Protein AF-A0A356CIB9-F1 (afdb_monomer_lite)

Sequence (176 aa):
MAHNLNRTWGLAYAMQTIDGDPYSEEDWRRRARYELLAEIIQGKGSSECAVGVGTTDEECHFEQFLPLCDVGESRGWITATSMVRDGLKRGLELQQTLGQNPFRLGFVGSTDTHNSNSGDTEEYDYRGVVGLRESPAVVRMDPETRPRWPMYLTPGGLTGVWVDENTSDALFNSLQ

Foldseek 3Di:
DAEPLLQPLLQQQDCAHPVRHGDDPVNLVVLLVPVAAYAQKEQLWGQAAADPAVDPDPCNPGLHQADDDDPPDRHRHDHCRRHLPSLVVVQVVCCVVVVGRSSNYFYFKWHCAPPPPTPPQDQVPDQFRDCVQRPDVCSCVPPVRHDCVRVSTHSMDGGDFDFPDPDPVRRVVSRD

Radius of gyration: 18.12 Å; chains: 1; bounding box: 44×38×54 Å

Structure (mmCIF, N/CA/C/O backbone):
data_AF-A0A356CIB9-F1
#
_entry.id   AF-A0A356CIB9-F1
#
loop_
_atom_site.group_PDB
_atom_site.id
_atom_site.type_symbol
_atom_site.label_atom_id
_atom_site.label_alt_id
_atom_site.label_comp_id
_atom_site.label_asym_id
_atom_site.label_entity_id
_atom_site.label_seq_id
_atom_site.pdbx_PDB_ins_code
_atom_site.Cartn_x
_atom_site.Cartn_y
_atom_site.Cartn_z
_atom_site.occupancy
_atom_site.B_iso_or_equiv
_atom_site.auth_seq_id
_atom_site.auth_comp_id
_atom_site.auth_asym_id
_atom_site.auth_atom_id
_atom_site.pdbx_PDB_model_num
ATOM 1 N N . MET A 1 1 ? -9.722 4.135 0.803 1.00 67.56 1 MET A N 1
ATOM 2 C CA . MET A 1 1 ? -8.656 3.121 0.909 1.00 67.56 1 MET A CA 1
ATOM 3 C C . MET A 1 1 ? -7.327 3.830 0.776 1.00 67.56 1 MET A C 1
ATOM 5 O O . MET A 1 1 ? -7.179 4.617 -0.154 1.00 67.56 1 MET A O 1
ATOM 9 N N . ALA A 1 2 ? -6.411 3.601 1.714 1.00 83.56 2 ALA A N 1
ATOM 10 C CA . ALA A 1 2 ? -5.049 4.104 1.594 1.00 83.56 2 ALA A CA 1
ATOM 11 C C . ALA A 1 2 ? -4.289 3.232 0.589 1.00 83.56 2 ALA A C 1
ATOM 13 O O . ALA A 1 2 ? -4.365 2.006 0.655 1.00 83.56 2 ALA A O 1
ATOM 14 N N . HIS A 1 3 ? -3.583 3.870 -0.334 1.00 88.44 3 HIS A N 1
ATOM 15 C CA . HIS A 1 3 ? -2.813 3.203 -1.374 1.00 88.44 3 HIS A CA 1
ATOM 16 C C . HIS A 1 3 ? -1.430 3.845 -1.483 1.00 88.44 3 HIS A C 1
ATOM 18 O O . HIS A 1 3 ? -1.247 4.983 -1.040 1.00 88.44 3 HIS A O 1
ATOM 24 N N . ASN A 1 4 ? -0.455 3.126 -2.046 1.00 90.12 4 ASN A N 1
ATOM 25 C CA . ASN A 1 4 ? 0.936 3.587 -2.158 1.00 90.12 4 ASN A CA 1
ATOM 26 C C . ASN A 1 4 ? 1.572 4.004 -0.822 1.00 90.12 4 ASN A C 1
ATOM 28 O O . ASN A 1 4 ? 2.285 5.010 -0.763 1.00 90.12 4 ASN A O 1
ATOM 32 N N . LEU A 1 5 ? 1.309 3.265 0.261 1.00 91.81 5 LEU A N 1
ATOM 33 C CA . LEU A 1 5 ? 1.783 3.623 1.604 1.00 91.81 5 LEU A CA 1
ATOM 34 C C . LEU A 1 5 ? 3.319 3.682 1.652 1.00 91.81 5 LEU A C 1
ATOM 36 O O . LEU A 1 5 ? 3.889 4.645 2.178 1.00 91.81 5 LEU A O 1
ATOM 40 N N . ASN A 1 6 ? 3.970 2.750 0.947 1.00 90.75 6 ASN A N 1
ATOM 41 C CA . ASN A 1 6 ? 5.411 2.717 0.690 1.00 90.75 6 ASN A CA 1
ATOM 42 C C . ASN A 1 6 ? 5.977 3.968 -0.013 1.00 90.75 6 ASN A C 1
ATOM 44 O O . ASN A 1 6 ? 7.193 4.135 -0.063 1.00 90.75 6 ASN A O 1
ATOM 48 N N . ARG A 1 7 ? 5.135 4.864 -0.546 1.00 89.50 7 ARG A N 1
ATOM 49 C CA . ARG A 1 7 ? 5.533 6.120 -1.212 1.00 89.50 7 ARG A CA 1
ATOM 50 C C . ARG A 1 7 ? 5.056 7.376 -0.487 1.00 89.50 7 ARG A C 1
ATOM 52 O O . ARG A 1 7 ? 5.184 8.474 -1.026 1.00 89.50 7 ARG A O 1
ATOM 59 N N . THR A 1 8 ? 4.531 7.234 0.728 1.00 87.75 8 THR A N 1
ATOM 60 C CA . THR A 1 8 ? 4.027 8.367 1.523 1.00 87.75 8 THR A CA 1
ATOM 61 C C . THR A 1 8 ? 5.093 9.070 2.352 1.00 87.75 8 THR A C 1
ATOM 63 O O . THR A 1 8 ? 4.777 10.074 2.983 1.00 87.75 8 THR A O 1
ATOM 66 N N . TRP A 1 9 ? 6.332 8.567 2.381 1.00 88.12 9 TRP A N 1
ATOM 67 C CA . TRP A 1 9 ? 7.424 9.151 3.177 1.00 88.12 9 TRP A CA 1
ATOM 68 C C . TRP A 1 9 ? 7.117 9.192 4.674 1.00 88.12 9 TRP A C 1
ATOM 70 O O . TRP A 1 9 ? 7.460 10.134 5.388 1.00 88.12 9 TRP A O 1
ATOM 80 N N . GLY A 1 10 ? 6.400 8.172 5.138 1.00 88.94 10 GLY A N 1
ATOM 81 C CA . GLY A 1 10 ? 5.988 8.055 6.522 1.00 88.94 10 GLY A CA 1
ATOM 82 C C . GLY A 1 10 ? 4.704 8.773 6.893 1.00 88.94 10 GLY A C 1
ATOM 83 O O . GLY A 1 10 ? 4.358 8.797 8.071 1.00 88.94 10 GLY A O 1
ATOM 84 N N . LEU A 1 11 ? 3.989 9.369 5.946 1.00 90.06 11 LEU A N 1
ATOM 85 C CA . LEU A 1 11 ? 2.754 10.076 6.274 1.00 90.06 11 LEU A CA 1
ATOM 86 C C . LEU A 1 11 ? 1.585 9.117 6.533 1.00 90.06 11 LEU A C 1
ATOM 88 O O . LEU A 1 11 ? 0.705 9.448 7.323 1.00 90.06 11 LEU A O 1
ATOM 92 N N . ALA A 1 12 ? 1.596 7.920 5.932 1.00 91.94 12 ALA A N 1
ATOM 93 C CA . ALA A 1 12 ? 0.509 6.946 6.046 1.00 91.94 12 ALA A CA 1
ATOM 94 C C . ALA A 1 12 ? 0.119 6.636 7.502 1.00 91.94 12 ALA A C 1
ATOM 96 O O . ALA A 1 12 ? -1.051 6.744 7.870 1.00 91.94 12 ALA A O 1
ATOM 97 N N . TYR A 1 13 ? 1.098 6.305 8.347 1.00 94.00 13 TYR A N 1
ATOM 98 C CA . TYR A 1 13 ? 0.880 5.934 9.750 1.00 94.00 13 TYR A CA 1
ATOM 99 C C . TYR A 1 13 ? 1.544 6.900 10.731 1.00 94.00 13 TYR A C 1
ATOM 101 O O . TYR A 1 13 ? 1.902 6.513 11.845 1.00 94.00 13 TYR A O 1
ATOM 109 N N . ALA A 1 14 ? 1.737 8.154 10.315 1.00 92.81 14 ALA A N 1
ATOM 110 C CA . ALA A 1 14 ? 2.209 9.208 11.200 1.00 92.81 14 ALA A CA 1
ATOM 111 C C . ALA A 1 14 ? 1.228 9.439 12.361 1.00 92.81 14 ALA A C 1
ATOM 113 O O . ALA A 1 14 ? 0.023 9.215 12.238 1.00 92.81 14 ALA A O 1
ATOM 114 N N . MET A 1 15 ? 1.758 9.945 13.477 1.00 92.50 15 MET A N 1
ATOM 115 C CA . MET A 1 15 ? 0.985 10.351 14.661 1.00 92.50 15 MET A CA 1
ATOM 116 C C . MET A 1 15 ? 0.501 11.808 14.596 1.00 92.50 15 MET A C 1
ATOM 118 O O . MET A 1 15 ? -0.042 12.333 15.566 1.00 92.50 15 MET A O 1
ATOM 122 N N . GLN A 1 16 ? 0.694 12.445 13.446 1.00 93.69 16 GLN A N 1
ATOM 123 C CA . GLN A 1 16 ? 0.367 13.836 13.167 1.00 93.69 16 GLN A CA 1
ATOM 124 C C . GLN A 1 16 ? -0.160 13.977 11.735 1.00 93.69 16 GLN A C 1
ATOM 126 O O . GLN A 1 16 ? 0.055 13.091 10.897 1.00 93.69 16 GLN A O 1
ATOM 131 N N . THR A 1 17 ? -0.847 15.082 11.463 1.00 91.69 17 THR A N 1
ATOM 132 C CA . THR A 1 17 ? -1.298 15.462 10.123 1.00 91.69 17 THR A CA 1
ATOM 133 C C . THR A 1 17 ? -0.104 15.798 9.224 1.00 91.69 17 THR A C 1
ATOM 135 O O . THR A 1 17 ? 1.039 15.912 9.677 1.00 91.69 17 THR A O 1
ATOM 138 N N . ILE A 1 18 ? -0.362 15.993 7.928 1.00 88.31 18 ILE A N 1
ATOM 139 C CA . ILE A 1 18 ? 0.671 16.422 6.974 1.00 88.31 18 ILE A CA 1
ATOM 140 C C . ILE A 1 18 ? 1.270 17.796 7.320 1.00 88.31 18 ILE A C 1
ATOM 142 O O . ILE A 1 18 ? 2.434 18.044 7.017 1.00 88.31 18 ILE A O 1
ATOM 146 N N . ASP A 1 19 ? 0.499 18.645 8.002 1.00 91.25 19 ASP A N 1
ATOM 147 C CA . ASP A 1 19 ? 0.923 19.968 8.467 1.00 91.25 19 ASP A CA 1
ATOM 148 C C . ASP A 1 19 ? 1.703 19.903 9.795 1.00 91.25 19 ASP A C 1
ATOM 150 O O . ASP A 1 19 ? 2.270 20.899 10.238 1.00 91.25 19 ASP A O 1
ATOM 154 N N . GLY A 1 20 ? 1.792 18.715 10.407 1.00 91.75 20 GLY A N 1
ATOM 155 C CA . GLY A 1 20 ? 2.516 18.472 11.654 1.00 91.75 20 GLY A CA 1
ATOM 156 C C . GLY A 1 20 ? 1.671 18.601 12.921 1.00 91.75 20 GLY A C 1
ATOM 157 O O . GLY A 1 20 ? 2.218 18.477 14.017 1.00 91.75 20 GLY A O 1
ATOM 158 N N . ASP A 1 21 ? 0.359 18.797 12.795 1.00 95.50 21 ASP A N 1
ATOM 159 C CA . ASP A 1 21 ? -0.532 18.916 13.947 1.00 95.50 21 ASP A CA 1
ATOM 160 C C . ASP A 1 21 ? -0.831 17.544 14.565 1.00 95.50 21 ASP A C 1
ATOM 162 O O . ASP A 1 21 ? -1.031 16.565 13.837 1.00 95.50 21 ASP A O 1
ATOM 166 N N . PRO A 1 22 ? -0.907 17.431 15.902 1.00 95.69 22 PRO A N 1
ATOM 167 C CA . PRO A 1 22 ? -1.335 16.193 16.537 1.00 95.69 22 PRO A CA 1
ATOM 168 C C . PRO A 1 22 ? -2.791 15.886 16.172 1.00 95.69 22 PRO A C 1
ATOM 170 O O . PRO A 1 22 ? -3.648 16.770 16.170 1.00 95.69 22 PRO A O 1
ATOM 173 N N . TYR A 1 23 ? -3.090 14.614 15.917 1.00 95.69 23 TYR A N 1
ATOM 174 C CA . TYR A 1 23 ? -4.463 14.189 15.653 1.00 95.69 23 TYR A CA 1
ATOM 175 C C . TYR A 1 23 ? -5.357 14.359 16.884 1.00 95.69 23 TYR A C 1
ATOM 177 O O . TYR A 1 23 ? -5.015 13.922 17.989 1.00 95.69 23 TYR A O 1
ATOM 185 N N . SER A 1 24 ? -6.541 14.933 16.673 1.00 95.19 24 SER A N 1
ATOM 186 C CA . SER A 1 24 ? -7.596 14.969 17.681 1.00 95.19 24 SER A CA 1
ATOM 187 C C . SER A 1 24 ? -8.296 13.610 17.812 1.00 95.19 24 SER A C 1
ATOM 189 O O . SER A 1 24 ? -8.185 12.731 16.955 1.00 95.19 24 SER A O 1
ATOM 191 N N . GLU A 1 25 ? -9.082 13.434 18.875 1.00 93.94 25 GLU A N 1
ATOM 192 C CA . GLU A 1 25 ? -9.926 12.244 19.032 1.00 93.94 25 GLU A CA 1
ATOM 193 C C . GLU A 1 25 ? -10.939 12.101 17.877 1.00 93.94 25 GLU A C 1
ATOM 195 O O . GLU A 1 25 ? -11.236 10.990 17.435 1.00 93.94 25 GLU A O 1
ATOM 200 N N . GLU A 1 26 ? -11.446 13.221 17.349 1.00 95.56 26 GLU A N 1
ATOM 201 C CA . GLU A 1 26 ? -12.331 13.215 16.182 1.00 95.56 26 GLU A CA 1
ATOM 202 C C . GLU A 1 26 ? -11.598 12.733 14.926 1.00 95.56 26 GLU A C 1
ATOM 204 O O . GLU A 1 26 ? -12.150 11.933 14.169 1.00 95.56 26 GLU A O 1
ATOM 209 N N . ASP A 1 27 ? -10.345 13.149 14.726 1.00 95.94 27 ASP A N 1
ATOM 210 C CA . ASP A 1 27 ? -9.552 12.688 13.587 1.00 95.94 27 ASP A CA 1
ATOM 211 C C . ASP A 1 27 ? -9.302 11.185 13.670 1.00 95.94 27 ASP A C 1
ATOM 213 O O . ASP A 1 27 ? -9.528 10.471 12.693 1.00 95.94 27 ASP A O 1
ATOM 217 N N . TRP A 1 28 ? -8.939 10.671 14.848 1.00 95.69 28 TRP A N 1
ATOM 218 C CA . TRP A 1 28 ? -8.773 9.232 15.040 1.00 95.69 28 TRP A CA 1
ATOM 219 C C . TRP A 1 28 ? -10.064 8.456 14.787 1.00 95.69 28 TRP A C 1
ATOM 221 O O . TRP A 1 28 ? -10.029 7.412 14.136 1.00 95.69 28 TRP A O 1
ATOM 231 N N . ARG A 1 29 ? -11.217 8.962 15.244 1.00 94.62 29 ARG A N 1
ATOM 232 C CA . ARG A 1 29 ? -12.533 8.379 14.924 1.00 94.62 29 ARG A CA 1
ATOM 233 C C . ARG A 1 29 ? -12.835 8.420 13.427 1.00 94.62 29 ARG A C 1
ATOM 235 O O . ARG A 1 29 ? -13.392 7.461 12.896 1.00 94.62 29 ARG A O 1
ATOM 242 N N . ARG A 1 30 ? -12.469 9.503 12.738 1.00 95.44 30 ARG A N 1
ATOM 243 C CA . ARG A 1 30 ? -12.661 9.650 11.289 1.00 95.44 30 ARG A CA 1
ATOM 244 C C . ARG A 1 30 ? -11.821 8.629 10.528 1.00 95.44 30 ARG A C 1
ATOM 246 O O . ARG A 1 30 ? -12.364 7.926 9.678 1.00 95.44 30 ARG A O 1
ATOM 253 N N . ARG A 1 31 ? -10.540 8.489 10.879 1.00 94.19 31 ARG A N 1
ATOM 254 C CA . ARG A 1 31 ? -9.648 7.476 10.295 1.00 94.19 31 ARG A CA 1
ATOM 255 C C . ARG A 1 31 ? -10.183 6.067 10.545 1.00 94.19 31 ARG A C 1
ATOM 257 O O . ARG A 1 31 ? -10.415 5.346 9.584 1.00 94.19 31 ARG A O 1
ATOM 264 N N . ALA A 1 32 ? -10.543 5.743 11.789 1.00 93.94 32 ALA A N 1
ATOM 265 C CA . ALA A 1 32 ? -11.128 4.448 12.153 1.00 93.94 32 ALA A CA 1
ATOM 266 C C . ALA A 1 32 ? -12.423 4.105 11.395 1.00 93.94 32 ALA A C 1
ATOM 268 O O . ALA A 1 32 ? -12.778 2.938 11.293 1.00 93.94 32 ALA A O 1
ATOM 269 N N . ARG A 1 33 ? -13.161 5.108 10.902 1.00 93.38 33 ARG A N 1
ATOM 270 C CA . ARG A 1 33 ? -14.415 4.919 10.160 1.00 93.38 33 ARG A CA 1
ATOM 271 C C . ARG A 1 33 ? -14.215 4.799 8.648 1.00 93.38 33 ARG A C 1
ATOM 273 O O . ARG A 1 33 ? -15.025 4.143 8.001 1.00 93.38 33 ARG A O 1
ATOM 280 N N . TYR A 1 34 ? -13.217 5.472 8.075 1.00 93.12 34 TYR A N 1
ATOM 281 C CA . TYR A 1 34 ? -13.096 5.627 6.617 1.00 93.12 34 TYR A CA 1
ATOM 282 C C . TYR A 1 34 ? -11.803 5.044 6.026 1.00 93.12 34 TYR A C 1
ATOM 284 O O . TYR A 1 34 ? -11.775 4.672 4.850 1.00 93.12 34 TYR A O 1
ATOM 292 N N . GLU A 1 35 ? -10.738 4.923 6.816 1.00 93.62 35 GLU A N 1
ATOM 293 C CA . GLU A 1 35 ? -9.449 4.340 6.413 1.00 93.62 35 GLU A CA 1
ATOM 294 C C . GLU A 1 35 ? -9.388 2.869 6.802 1.00 93.62 35 GLU A C 1
ATOM 296 O O . GLU A 1 35 ? -8.569 2.417 7.587 1.00 93.62 35 GLU A O 1
ATOM 301 N N . LEU A 1 36 ? -10.328 2.138 6.236 1.00 92.75 36 LEU A N 1
ATOM 302 C CA . LEU A 1 36 ? -10.665 0.785 6.630 1.00 92.75 36 LEU A CA 1
ATOM 303 C C . LEU A 1 36 ? -9.820 -0.295 5.926 1.00 92.75 36 LEU A C 1
ATOM 305 O O . LEU A 1 36 ? -9.624 -1.395 6.435 1.00 92.75 36 LEU A O 1
ATOM 309 N N . LEU A 1 37 ? -9.304 0.034 4.741 1.00 95.38 37 LEU A N 1
ATOM 310 C CA . LEU A 1 37 ? -8.526 -0.865 3.896 1.00 95.38 37 LEU A CA 1
ATOM 311 C C . LEU A 1 37 ? -7.199 -0.224 3.511 1.00 95.38 37 LEU A C 1
ATOM 313 O O . LEU A 1 37 ? -7.163 0.966 3.158 1.00 95.38 37 LEU A O 1
ATOM 317 N N . ALA A 1 38 ? -6.151 -1.043 3.509 1.00 95.88 38 ALA A N 1
ATOM 318 C CA . ALA A 1 38 ? -4.846 -0.712 2.966 1.00 95.88 38 ALA A CA 1
ATOM 319 C C . ALA A 1 38 ? -4.532 -1.602 1.764 1.00 95.88 38 ALA A C 1
ATOM 321 O O . ALA A 1 38 ? -4.619 -2.831 1.828 1.00 95.88 38 ALA A O 1
ATOM 322 N N . GLU A 1 39 ? -4.146 -0.963 0.668 1.00 95.12 39 GLU A N 1
ATOM 323 C CA . GLU A 1 39 ? -3.554 -1.651 -0.468 1.00 95.12 39 GLU A CA 1
ATOM 324 C C . GLU A 1 39 ? -2.130 -2.070 -0.101 1.00 95.12 39 GLU A C 1
ATOM 326 O O . GLU A 1 39 ? -1.201 -1.262 -0.100 1.00 95.12 39 GLU A O 1
ATOM 331 N N . ILE A 1 40 ? -1.986 -3.334 0.298 1.00 95.50 40 ILE A N 1
ATOM 332 C CA . ILE A 1 40 ? -0.721 -3.878 0.795 1.00 95.50 40 ILE A CA 1
ATOM 333 C C . ILE A 1 40 ? 0.250 -4.166 -0.350 1.00 95.50 40 ILE A C 1
ATOM 335 O O . ILE A 1 40 ? 1.461 -4.133 -0.148 1.00 95.50 40 ILE A O 1
ATOM 339 N N . ILE A 1 41 ? -0.280 -4.396 -1.553 1.00 94.44 41 ILE A N 1
ATOM 340 C CA . ILE A 1 41 ? 0.485 -4.572 -2.781 1.00 94.44 41 ILE A CA 1
ATOM 341 C C . ILE A 1 41 ? -0.233 -3.919 -3.960 1.00 94.44 41 ILE A C 1
ATOM 343 O O . ILE A 1 41 ? -1.442 -4.066 -4.148 1.00 94.44 41 ILE A O 1
ATOM 347 N N . GLN A 1 42 ? 0.542 -3.218 -4.773 1.00 93.56 42 GLN A N 1
ATOM 348 C CA . GLN A 1 42 ? 0.118 -2.701 -6.064 1.00 93.56 42 GLN A CA 1
ATOM 349 C C . GLN A 1 42 ? 1.294 -2.793 -7.024 1.00 93.56 42 GLN A C 1
ATOM 351 O O . GLN A 1 42 ? 2.419 -3.018 -6.602 1.00 93.56 42 GLN A O 1
ATOM 356 N N . GLY A 1 43 ? 1.086 -2.547 -8.310 1.00 92.06 43 GLY A N 1
ATOM 357 C CA . GLY A 1 43 ? 2.185 -2.391 -9.262 1.00 92.06 43 GLY A CA 1
ATOM 358 C C . GLY A 1 43 ? 3.265 -1.361 -8.884 1.00 92.06 43 GLY A C 1
ATOM 359 O O . GLY A 1 43 ? 4.301 -1.346 -9.523 1.00 92.06 43 GLY A O 1
ATOM 360 N N . LYS A 1 44 ? 3.092 -0.501 -7.865 1.00 90.75 44 LYS A N 1
ATOM 361 C CA . LYS A 1 44 ? 4.147 0.364 -7.282 1.00 90.75 44 LYS A CA 1
ATOM 362 C C . LYS A 1 44 ? 4.890 -0.318 -6.121 1.00 90.75 44 LYS A C 1
ATOM 364 O O . LYS A 1 44 ? 5.586 0.355 -5.354 1.00 90.75 44 LYS A O 1
ATOM 369 N N . GLY A 1 45 ? 4.750 -1.634 -6.020 1.00 92.25 45 GLY A N 1
ATOM 370 C CA . GLY A 1 45 ? 5.451 -2.507 -5.101 1.00 92.25 45 GLY A CA 1
ATOM 371 C C . GLY A 1 45 ? 4.678 -2.845 -3.829 1.00 92.25 45 GLY A C 1
ATOM 372 O O . GLY A 1 45 ? 3.506 -2.493 -3.646 1.00 92.25 45 GLY A O 1
ATOM 373 N N . SER A 1 46 ? 5.380 -3.519 -2.924 1.00 94.19 46 SER A N 1
ATOM 374 C CA . SER A 1 46 ? 4.855 -3.922 -1.624 1.00 94.19 46 SER A CA 1
ATOM 375 C C . SER A 1 46 ? 4.888 -2.767 -0.620 1.00 94.19 46 SER A C 1
ATOM 377 O O . SER A 1 46 ? 5.854 -2.005 -0.529 1.00 94.19 46 SER A O 1
ATOM 379 N N . SER A 1 47 ? 3.809 -2.653 0.153 1.00 95.06 47 SER A N 1
ATOM 380 C CA . SER A 1 47 ? 3.658 -1.756 1.304 1.00 95.06 47 SER A CA 1
ATOM 381 C C . SER A 1 47 ? 3.591 -2.512 2.636 1.00 95.06 47 SER A C 1
ATOM 383 O O . SER A 1 47 ? 3.283 -1.914 3.668 1.00 95.06 47 SER A O 1
ATOM 385 N N . GLU A 1 48 ? 3.852 -3.821 2.640 1.00 95.00 48 GLU A N 1
ATOM 386 C CA . GLU A 1 48 ? 3.742 -4.654 3.840 1.00 95.00 48 GLU A CA 1
ATOM 387 C C . GLU A 1 48 ? 4.805 -4.289 4.887 1.00 95.00 48 GLU A C 1
ATOM 389 O O . GLU A 1 48 ? 4.471 -3.929 6.019 1.00 95.00 48 GLU A O 1
ATOM 394 N N . CYS A 1 49 ? 6.076 -4.316 4.484 1.00 94.31 49 CYS A N 1
ATOM 395 C CA . CYS A 1 49 ? 7.243 -3.986 5.297 1.00 94.31 49 CYS A CA 1
ATOM 396 C C . CYS A 1 49 ? 8.452 -3.641 4.411 1.00 94.31 49 CYS A C 1
ATOM 398 O O . CYS A 1 49 ? 8.405 -3.819 3.198 1.00 94.31 49 CYS A O 1
ATOM 400 N N . ALA A 1 50 ? 9.538 -3.163 5.028 1.00 92.12 50 ALA A N 1
ATOM 401 C CA . ALA A 1 50 ? 10.839 -2.984 4.383 1.00 92.12 50 ALA A CA 1
ATOM 402 C C . ALA A 1 50 ? 11.976 -3.405 5.319 1.00 92.12 50 ALA A C 1
ATOM 404 O O . ALA A 1 50 ? 11.977 -3.049 6.501 1.00 92.12 50 ALA A O 1
ATOM 405 N N . VAL A 1 51 ? 12.967 -4.126 4.783 1.00 90.38 51 VAL A N 1
ATOM 406 C CA . VAL A 1 51 ? 14.198 -4.486 5.511 1.00 90.38 51 VAL A CA 1
ATOM 407 C C . VAL A 1 51 ? 14.845 -3.226 6.075 1.00 90.38 51 VAL A C 1
ATOM 409 O O . VAL A 1 51 ? 15.010 -2.254 5.355 1.00 90.38 51 VAL A O 1
ATOM 412 N N . GLY A 1 52 ? 15.237 -3.228 7.348 1.00 85.81 52 GLY A N 1
ATOM 413 C CA . GLY A 1 52 ? 15.880 -2.078 7.990 1.00 85.81 52 GLY A CA 1
ATOM 414 C C . GLY A 1 52 ? 14.903 -1.048 8.566 1.00 85.81 52 GLY A C 1
ATOM 415 O O . GLY A 1 52 ? 15.326 -0.184 9.333 1.00 85.81 52 GLY A O 1
ATOM 416 N N . VAL A 1 53 ? 13.597 -1.179 8.304 1.00 86.00 53 VAL A N 1
ATOM 417 C CA . VAL A 1 53 ? 12.543 -0.385 8.952 1.00 86.00 53 VAL A CA 1
ATOM 418 C C . VAL A 1 53 ? 11.773 -1.257 9.934 1.00 86.00 53 VAL A C 1
ATOM 420 O O . VAL A 1 53 ? 10.802 -1.924 9.594 1.00 86.00 53 VAL A O 1
ATOM 423 N N . GLY A 1 54 ? 12.243 -1.292 11.183 1.00 82.88 54 GLY A N 1
ATOM 424 C CA . GLY A 1 54 ? 11.558 -2.017 12.261 1.00 82.88 54 GLY A CA 1
ATOM 425 C C . GLY A 1 54 ? 11.498 -3.542 12.078 1.00 82.88 54 GLY A C 1
ATOM 426 O O . GLY A 1 54 ? 10.736 -4.204 12.791 1.00 82.88 54 GLY A O 1
ATOM 427 N N . THR A 1 55 ? 12.267 -4.088 11.129 1.00 87.44 55 THR A N 1
ATOM 428 C CA . THR A 1 55 ? 12.407 -5.518 10.838 1.00 87.4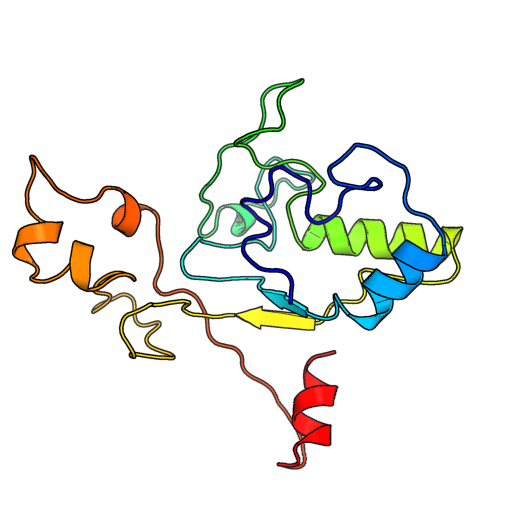4 55 THR A CA 1
ATOM 429 C C . THR A 1 55 ? 13.740 -5.808 10.135 1.00 87.44 55 THR A C 1
ATOM 431 O O . THR A 1 55 ? 14.275 -4.958 9.423 1.00 87.44 55 THR A O 1
ATOM 434 N N . THR A 1 56 ? 14.272 -7.013 10.331 1.00 90.25 56 THR A N 1
ATOM 435 C CA . THR A 1 56 ? 15.445 -7.563 9.619 1.00 90.25 56 THR A CA 1
ATOM 436 C C . THR A 1 56 ? 15.079 -8.780 8.762 1.00 90.25 56 THR A C 1
ATOM 438 O O . THR A 1 56 ? 15.958 -9.511 8.325 1.00 90.25 56 THR A O 1
ATOM 441 N N . ASP A 1 57 ? 13.781 -9.026 8.596 1.00 93.19 57 ASP A N 1
ATOM 442 C CA . ASP A 1 57 ? 13.196 -10.101 7.796 1.00 93.19 57 ASP A CA 1
ATOM 443 C C . ASP A 1 57 ? 13.486 -9.883 6.307 1.00 93.19 57 ASP A C 1
ATOM 445 O O . ASP A 1 57 ? 13.105 -8.849 5.763 1.00 93.19 57 ASP A O 1
ATOM 449 N N . GLU A 1 58 ? 14.173 -10.825 5.662 1.00 91.81 58 GLU A N 1
ATOM 450 C CA . GLU A 1 58 ? 14.611 -10.696 4.267 1.00 91.81 58 GLU A CA 1
ATOM 451 C C . GLU A 1 58 ? 13.452 -10.696 3.263 1.00 91.81 58 GLU A C 1
ATOM 453 O O . GLU A 1 58 ? 13.560 -10.063 2.212 1.00 91.81 58 GLU A O 1
ATOM 458 N N . GLU A 1 59 ? 12.309 -11.289 3.618 1.00 93.38 59 GLU A N 1
ATOM 459 C CA . GLU A 1 59 ? 11.102 -11.287 2.781 1.00 93.38 59 GLU A CA 1
ATOM 460 C C . GLU A 1 59 ? 10.524 -9.870 2.619 1.00 93.38 59 GLU A C 1
ATOM 462 O O . GLU A 1 59 ? 9.883 -9.546 1.619 1.00 93.38 59 GLU A O 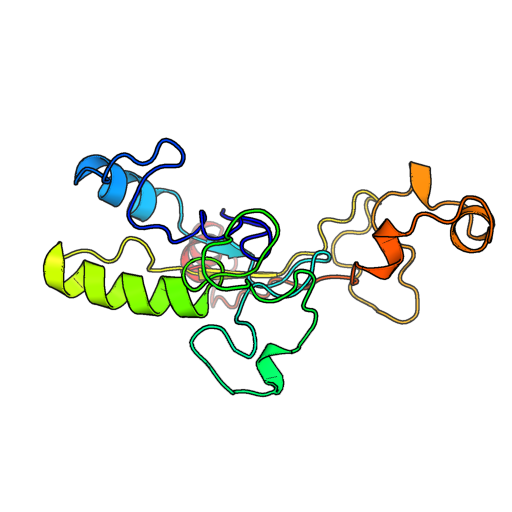1
ATOM 467 N N . CYS A 1 60 ? 10.853 -8.953 3.538 1.00 93.38 60 CYS A N 1
ATOM 468 C CA . CYS A 1 60 ? 10.529 -7.531 3.412 1.00 93.38 60 CYS A CA 1
ATOM 469 C C . CYS A 1 60 ? 11.310 -6.813 2.302 1.00 93.38 60 CYS A C 1
ATOM 471 O O . CYS A 1 60 ? 11.161 -5.603 2.128 1.00 93.38 60 CYS A O 1
ATOM 473 N N . HIS A 1 61 ? 12.182 -7.513 1.574 1.00 90.69 61 HIS A N 1
ATOM 474 C CA . HIS A 1 61 ? 12.848 -6.987 0.385 1.00 90.69 61 HIS A CA 1
ATOM 475 C C . HIS A 1 61 ? 12.014 -7.188 -0.894 1.00 90.69 61 HIS A C 1
ATOM 477 O O . HIS A 1 61 ? 12.408 -6.737 -1.972 1.00 90.69 61 HIS A O 1
ATOM 483 N N . PHE A 1 62 ? 10.856 -7.847 -0.787 1.00 92.31 62 PHE A N 1
ATOM 484 C CA . PHE A 1 62 ? 9.955 -8.089 -1.905 1.00 92.31 62 PHE A CA 1
ATOM 485 C C . PHE A 1 62 ? 9.381 -6.781 -2.470 1.00 92.31 62 PHE A C 1
ATOM 487 O O . PHE A 1 62 ? 8.808 -5.973 -1.736 1.00 92.31 62 PHE A O 1
ATOM 494 N N . GLU A 1 63 ? 9.550 -6.588 -3.782 1.00 90.44 63 GLU A N 1
ATOM 495 C CA . GLU A 1 63 ? 9.016 -5.472 -4.579 1.00 90.44 63 GLU A CA 1
ATOM 496 C C . GLU A 1 63 ? 9.105 -4.092 -3.904 1.00 90.44 63 GLU A C 1
ATOM 498 O O . GLU A 1 63 ? 8.146 -3.319 -3.883 1.00 90.44 63 GLU A O 1
ATOM 503 N N . GLN A 1 64 ? 10.261 -3.771 -3.323 1.00 87.44 64 GLN A N 1
ATOM 504 C CA . GLN A 1 64 ? 10.497 -2.469 -2.700 1.00 87.44 64 GLN A CA 1
ATOM 505 C C . GLN A 1 64 ? 10.941 -1.425 -3.731 1.00 87.44 64 GLN A C 1
ATOM 507 O O . GLN A 1 64 ? 11.792 -1.686 -4.580 1.00 87.44 64 GLN A O 1
ATOM 512 N N . PHE A 1 65 ? 10.375 -0.217 -3.637 1.00 76.69 65 PHE A N 1
ATOM 513 C CA . PHE A 1 65 ? 10.656 0.879 -4.574 1.00 76.69 65 PHE A CA 1
ATOM 514 C C . PHE A 1 65 ? 11.559 1.971 -3.991 1.00 76.69 65 PHE A C 1
ATOM 516 O O . PHE A 1 65 ? 12.481 2.439 -4.662 1.00 76.69 65 PHE A O 1
ATOM 523 N N . LEU A 1 66 ? 11.266 2.433 -2.770 1.00 80.19 66 LEU A N 1
ATOM 524 C CA . LEU A 1 66 ? 12.015 3.518 -2.140 1.00 80.19 66 LEU A CA 1
ATOM 525 C C . LEU A 1 66 ? 13.185 2.972 -1.309 1.00 80.19 66 LEU A C 1
ATOM 527 O O . LEU A 1 66 ? 13.059 1.919 -0.688 1.00 80.19 66 LEU A O 1
ATOM 531 N N . PRO A 1 67 ? 14.313 3.693 -1.260 1.00 78.38 67 PRO A N 1
ATOM 532 C CA . PRO A 1 67 ? 15.408 3.346 -0.369 1.00 78.38 67 PRO A CA 1
ATOM 533 C C . PRO A 1 67 ? 15.092 3.679 1.102 1.00 78.38 67 PRO A C 1
ATOM 535 O O . PRO A 1 67 ? 14.116 4.368 1.423 1.00 78.38 67 PRO A O 1
ATOM 538 N N . LEU A 1 68 ? 15.948 3.192 2.004 1.00 75.62 68 LEU A N 1
ATOM 539 C CA . LEU A 1 68 ? 15.899 3.489 3.439 1.00 75.62 68 LEU A CA 1
ATOM 540 C C . LEU A 1 68 ? 16.453 4.875 3.748 1.00 75.62 68 LEU A C 1
ATOM 542 O O . LEU A 1 68 ? 17.477 5.248 3.185 1.00 75.62 68 LEU A O 1
ATOM 546 N N . CYS A 1 69 ? 15.807 5.604 4.662 1.00 74.06 69 CYS A N 1
ATOM 547 C CA . CYS A 1 69 ? 16.268 6.924 5.088 1.00 74.06 69 CYS A CA 1
ATOM 548 C C . CYS A 1 69 ? 17.677 6.901 5.689 1.00 74.06 69 CYS A C 1
ATOM 550 O O . CYS A 1 69 ? 17.957 6.103 6.589 1.00 74.06 69 CYS A O 1
ATOM 552 N N . ASP A 1 70 ? 18.473 7.911 5.342 1.00 73.25 70 ASP A N 1
ATOM 553 C CA . ASP A 1 70 ? 19.538 8.391 6.217 1.00 73.25 70 ASP A CA 1
ATOM 554 C C . ASP A 1 70 ? 18.955 9.120 7.443 1.00 73.25 70 ASP A C 1
ATOM 556 O O . ASP A 1 70 ? 17.816 9.602 7.453 1.00 73.25 70 ASP A O 1
ATOM 560 N N . VAL A 1 71 ? 19.740 9.207 8.520 1.00 67.88 71 VAL A N 1
ATOM 561 C CA . VAL A 1 71 ? 19.297 9.819 9.782 1.00 67.88 71 VAL A CA 1
ATOM 562 C C . VAL A 1 71 ? 18.920 11.289 9.563 1.00 67.88 71 VAL A C 1
ATOM 564 O O . VAL A 1 71 ? 19.769 12.115 9.239 1.00 67.88 71 VAL A O 1
ATOM 567 N N . GLY A 1 72 ? 17.652 11.626 9.815 1.00 68.38 72 GLY A N 1
ATOM 568 C CA . GLY A 1 72 ? 17.128 12.995 9.718 1.00 68.38 72 GLY A CA 1
ATOM 569 C C . GLY A 1 72 ? 16.429 13.324 8.397 1.00 68.38 72 GLY A C 1
ATOM 570 O O . GLY A 1 72 ? 15.826 14.392 8.294 1.00 68.38 72 GLY A O 1
ATOM 571 N N . GLU A 1 73 ? 16.439 12.411 7.423 1.00 74.44 73 GLU A N 1
ATOM 572 C CA . GLU A 1 73 ? 15.656 12.538 6.195 1.00 74.44 73 GLU A CA 1
ATOM 573 C C . GLU A 1 73 ? 14.347 11.743 6.276 1.00 74.44 73 GLU A C 1
ATOM 575 O O . GLU A 1 73 ? 14.253 10.695 6.914 1.00 74.44 73 GLU A O 1
ATOM 580 N N . SER A 1 74 ? 13.302 12.244 5.621 1.00 72.81 74 SER A N 1
ATOM 581 C CA . SER A 1 74 ? 12.000 11.563 5.552 1.00 72.81 74 SER A CA 1
ATOM 582 C C . SER A 1 74 ? 11.418 11.595 4.148 1.00 72.81 74 SER A C 1
ATOM 584 O O . SER A 1 74 ? 10.929 10.587 3.648 1.00 72.81 74 SER A O 1
ATOM 586 N N . ARG A 1 75 ? 11.528 12.733 3.462 1.00 80.12 75 ARG A N 1
ATOM 587 C CA . ARG A 1 75 ? 10.996 12.917 2.113 1.00 80.12 75 ARG A CA 1
ATOM 588 C C . ARG A 1 75 ? 11.755 12.080 1.087 1.00 80.12 75 ARG A C 1
ATOM 590 O O . ARG A 1 75 ? 12.942 12.288 0.893 1.00 80.12 75 ARG A O 1
ATOM 597 N N . GLY A 1 76 ? 11.043 11.237 0.348 1.00 81.19 76 GLY A N 1
ATOM 598 C CA . GLY A 1 76 ? 11.638 10.388 -0.688 1.00 81.19 76 GLY A CA 1
ATOM 599 C C . GLY A 1 76 ? 12.020 8.988 -0.215 1.00 81.19 76 GLY A C 1
ATOM 600 O O . GLY A 1 76 ? 12.536 8.228 -1.026 1.00 81.19 76 GLY A O 1
ATOM 601 N N . TRP A 1 77 ? 11.740 8.628 1.038 1.00 87.00 77 TRP A N 1
ATOM 602 C CA . TRP A 1 77 ? 12.301 7.435 1.671 1.00 87.00 77 TRP A CA 1
ATOM 603 C C . TRP A 1 77 ? 11.257 6.624 2.447 1.00 87.00 77 TRP A C 1
ATOM 605 O O . TRP A 1 77 ? 10.177 7.129 2.766 1.00 87.00 77 TRP A O 1
ATOM 615 N N . ILE A 1 78 ? 11.585 5.372 2.771 1.00 88.94 78 ILE A N 1
ATOM 616 C CA . ILE A 1 78 ? 10.780 4.536 3.671 1.00 88.94 78 ILE A CA 1
ATOM 617 C C . ILE A 1 78 ? 11.190 4.813 5.119 1.00 88.94 78 ILE A C 1
ATOM 619 O O . ILE A 1 78 ? 12.351 4.662 5.494 1.00 88.94 78 ILE A O 1
ATOM 623 N N . THR A 1 79 ? 10.211 5.165 5.947 1.00 88.75 79 THR A N 1
ATOM 624 C CA . THR A 1 79 ? 10.359 5.396 7.392 1.00 88.75 79 THR A CA 1
ATOM 625 C C . THR A 1 79 ? 9.514 4.404 8.198 1.00 88.75 79 THR A C 1
ATOM 627 O O . THR A 1 79 ? 8.607 3.768 7.661 1.00 88.75 79 THR A O 1
ATOM 630 N N . ALA A 1 80 ? 9.701 4.380 9.523 1.00 88.00 80 ALA A N 1
ATOM 631 C CA . ALA A 1 80 ? 8.923 3.567 10.469 1.00 88.00 80 ALA A CA 1
ATOM 632 C C . ALA A 1 80 ? 7.416 3.890 10.542 1.00 88.00 80 ALA A C 1
ATOM 634 O O . ALA A 1 80 ? 6.716 3.375 11.409 1.00 88.00 80 ALA A O 1
ATOM 635 N N . THR A 1 81 ? 6.902 4.806 9.723 1.00 91.38 81 THR A N 1
ATOM 636 C CA . THR A 1 81 ? 5.474 5.147 9.582 1.00 91.38 81 THR A CA 1
ATOM 637 C C . THR A 1 81 ? 4.962 4.929 8.157 1.00 91.38 81 THR A C 1
ATOM 639 O O . THR A 1 81 ? 3.854 5.352 7.830 1.00 91.38 81 THR A O 1
ATOM 642 N N . SER A 1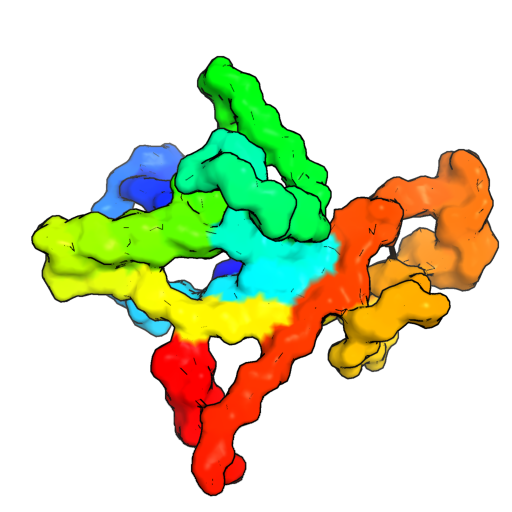 82 ? 5.761 4.301 7.293 1.00 91.44 82 SER A N 1
ATOM 643 C CA . SER A 1 82 ? 5.428 4.120 5.876 1.00 91.44 82 SER A CA 1
ATOM 644 C C . SER A 1 82 ? 4.694 2.812 5.601 1.00 91.44 82 SER A C 1
ATOM 646 O O . SER A 1 82 ? 3.850 2.774 4.711 1.00 91.44 82 SER A O 1
ATOM 648 N N . MET A 1 83 ? 5.003 1.752 6.353 1.00 94.00 83 MET A N 1
ATOM 649 C CA . MET A 1 83 ? 4.578 0.392 6.022 1.00 94.00 83 MET A CA 1
ATOM 650 C C . MET A 1 83 ? 3.409 -0.100 6.867 1.00 94.00 83 MET A C 1
ATOM 652 O O . MET A 1 83 ? 3.245 0.287 8.026 1.00 94.00 83 MET A O 1
ATOM 656 N N . VAL A 1 84 ? 2.600 -0.988 6.286 1.00 95.75 84 VAL A N 1
ATOM 657 C CA . VAL A 1 84 ? 1.395 -1.554 6.908 1.00 95.75 84 VAL A CA 1
ATOM 658 C C . VAL A 1 84 ? 1.734 -2.248 8.223 1.00 95.75 84 VAL A C 1
ATOM 660 O O . VAL A 1 84 ? 1.062 -2.001 9.225 1.00 95.75 84 VAL A O 1
ATOM 663 N N . ARG A 1 85 ? 2.816 -3.039 8.273 1.00 94.56 85 ARG A N 1
ATOM 664 C CA . ARG A 1 85 ? 3.267 -3.714 9.502 1.00 94.56 85 ARG A CA 1
ATOM 665 C C . ARG A 1 85 ? 3.538 -2.717 10.638 1.00 94.56 85 ARG A C 1
ATOM 667 O O . ARG A 1 85 ? 3.242 -3.017 11.794 1.00 94.56 85 ARG A O 1
ATOM 674 N N . ASP A 1 86 ? 4.039 -1.520 10.331 1.00 91.94 86 ASP A N 1
ATOM 675 C CA . ASP A 1 86 ? 4.238 -0.458 11.325 1.00 91.94 86 ASP A CA 1
ATOM 676 C C . ASP A 1 86 ? 2.922 0.203 11.746 1.00 91.94 86 ASP A C 1
ATOM 678 O O . ASP A 1 86 ? 2.720 0.495 12.928 1.00 91.94 86 ASP A O 1
ATOM 682 N N . GLY A 1 87 ? 2.004 0.401 10.797 1.00 93.94 87 GLY A N 1
ATOM 683 C CA . GLY A 1 87 ? 0.641 0.852 11.069 1.00 93.94 87 GLY A CA 1
ATOM 684 C C . GLY A 1 87 ? -0.098 -0.070 12.036 1.00 93.94 87 GLY A C 1
ATOM 685 O O . GLY A 1 87 ? -0.672 0.402 13.015 1.00 93.94 87 GLY A O 1
ATOM 686 N N . LEU A 1 88 ? -0.013 -1.388 11.832 1.00 95.12 88 LEU A N 1
ATOM 687 C CA . LEU A 1 88 ? -0.633 -2.383 12.713 1.00 95.12 88 LEU A CA 1
ATOM 688 C C . LEU A 1 88 ? -0.063 -2.326 14.136 1.00 95.12 88 LEU A C 1
ATOM 690 O O . LEU A 1 88 ? -0.833 -2.332 15.098 1.00 95.12 88 LEU A O 1
ATOM 694 N N . LYS A 1 89 ? 1.267 -2.212 14.283 1.00 94.69 89 LYS A N 1
ATOM 695 C CA . LYS A 1 89 ? 1.922 -2.048 15.596 1.00 94.69 89 LYS A CA 1
ATOM 696 C C . LYS A 1 89 ? 1.401 -0.801 16.318 1.00 94.69 89 LYS A C 1
ATOM 698 O O . LYS A 1 89 ? 0.944 -0.904 17.455 1.00 94.69 89 LYS A O 1
ATOM 703 N N . ARG A 1 90 ? 1.373 0.352 15.638 1.00 94.38 90 ARG A N 1
ATOM 704 C CA . ARG A 1 90 ? 0.810 1.595 16.200 1.00 94.38 90 ARG A CA 1
ATOM 705 C C . ARG A 1 90 ? -0.669 1.484 16.519 1.00 94.38 90 ARG A C 1
ATOM 707 O O . ARG A 1 90 ? -1.124 2.051 17.502 1.00 94.38 90 ARG A O 1
ATOM 714 N N . GLY A 1 91 ? -1.426 0.750 15.713 1.00 95.81 91 GLY A N 1
ATOM 715 C CA . GLY A 1 91 ? -2.834 0.488 15.971 1.00 95.81 91 GLY A CA 1
ATOM 716 C C . GLY A 1 91 ? -3.062 -0.174 17.330 1.00 95.81 91 GLY A C 1
ATOM 717 O O . GLY A 1 91 ? -3.970 0.214 18.066 1.00 95.81 91 GLY A O 1
ATOM 718 N N . LEU A 1 92 ? -2.194 -1.121 17.705 1.00 96.75 92 LEU A N 1
ATOM 719 C CA . LEU A 1 92 ? -2.225 -1.762 19.023 1.00 96.75 92 LEU A CA 1
ATOM 720 C C . LEU A 1 92 ? -1.861 -0.784 20.151 1.00 96.75 92 LEU A C 1
ATOM 722 O O . LEU A 1 92 ? -2.502 -0.805 21.201 1.00 96.75 92 LEU A O 1
ATOM 726 N N . GLU A 1 93 ? -0.880 0.095 19.941 1.00 96.00 93 GLU A N 1
ATOM 727 C CA . GLU A 1 93 ? -0.521 1.154 20.901 1.00 96.00 93 GLU A CA 1
ATOM 728 C C . GLU A 1 93 ? -1.668 2.167 21.085 1.00 96.00 93 GLU A C 1
ATOM 730 O O . GLU A 1 93 ? -2.018 2.549 22.207 1.00 96.00 93 GLU A O 1
ATOM 735 N N . LEU A 1 94 ? -2.315 2.562 19.987 1.00 95.75 94 LEU A N 1
ATOM 736 C CA . LEU A 1 94 ? -3.467 3.463 19.982 1.00 95.75 94 LEU A CA 1
ATOM 737 C C . LEU A 1 94 ? -4.683 2.835 20.664 1.00 95.75 94 LEU A C 1
ATOM 739 O O . LEU A 1 94 ? -5.377 3.510 21.418 1.00 95.75 94 LEU A O 1
ATOM 743 N N . GLN A 1 95 ? -4.897 1.530 20.499 1.00 96.62 95 GLN A N 1
ATOM 744 C CA . GLN A 1 95 ? -5.951 0.808 21.212 1.00 96.62 95 GLN A CA 1
ATOM 745 C C . GLN A 1 95 ? -5.772 0.874 22.733 1.00 96.62 95 GLN A C 1
ATOM 747 O O . GLN A 1 95 ? -6.760 1.001 23.456 1.00 96.62 95 GLN A O 1
ATOM 752 N N . GLN A 1 96 ? -4.533 0.794 23.222 1.00 96.81 96 GLN A N 1
ATOM 753 C CA . GLN A 1 96 ? -4.236 0.867 24.656 1.00 96.81 96 GLN A CA 1
ATOM 754 C C . GLN A 1 96 ? -4.394 2.285 25.217 1.00 96.81 96 GLN A C 1
ATOM 756 O O . GLN A 1 96 ? -4.780 2.444 26.372 1.00 96.81 96 GLN A O 1
ATOM 761 N N . THR A 1 97 ? -4.105 3.309 24.411 1.00 94.12 97 THR A N 1
ATOM 762 C CA . THR A 1 97 ? -4.088 4.713 24.854 1.00 94.12 97 THR A CA 1
ATOM 763 C C . THR A 1 97 ? -5.419 5.435 24.638 1.00 94.12 97 THR A C 1
ATOM 765 O O . THR A 1 97 ? -5.855 6.179 25.512 1.00 94.12 97 THR A O 1
ATOM 768 N N . LEU A 1 98 ? -6.083 5.203 23.503 1.00 93.00 98 LEU A N 1
ATOM 769 C CA . LEU A 1 98 ? -7.340 5.849 23.103 1.00 93.00 98 LEU A CA 1
ATOM 770 C C . LEU A 1 98 ? -8.572 4.957 23.306 1.00 93.00 98 LEU A C 1
ATOM 772 O O . LEU A 1 98 ? -9.697 5.418 23.136 1.00 93.00 98 LEU A O 1
ATOM 776 N N . GLY A 1 99 ? -8.386 3.667 23.600 1.00 94.44 99 GLY A N 1
ATOM 777 C CA . GLY A 1 99 ? -9.487 2.701 23.665 1.00 94.44 99 GLY A CA 1
ATOM 778 C C . GLY A 1 99 ? -10.055 2.303 22.296 1.00 94.44 99 GLY A C 1
ATOM 779 O O . GLY A 1 99 ? -11.029 1.551 22.240 1.00 94.44 99 GLY A O 1
ATOM 780 N N . GLN A 1 100 ? -9.443 2.750 21.194 1.00 93.94 100 GLN A N 1
ATOM 781 C CA . GLN A 1 100 ? -9.807 2.380 19.824 1.00 93.94 100 GLN A CA 1
ATOM 782 C C . GLN A 1 100 ? -8.567 2.189 18.942 1.00 93.94 100 GLN A C 1
ATOM 784 O O . GLN A 1 100 ? -7.587 2.918 19.077 1.00 93.94 100 GLN A O 1
ATOM 789 N N . ASN A 1 101 ? -8.634 1.245 18.002 1.00 95.69 101 ASN A N 1
ATOM 790 C CA . ASN A 1 101 ? -7.605 1.015 16.994 1.00 95.69 101 ASN A CA 1
ATOM 791 C C . ASN A 1 101 ? -8.030 1.642 15.652 1.00 95.69 101 ASN A C 1
ATOM 793 O O . ASN A 1 101 ? -8.804 1.019 14.920 1.00 95.69 101 ASN A O 1
ATOM 797 N N . PRO A 1 102 ? -7.534 2.840 15.291 1.00 95.00 102 PRO A N 1
ATOM 798 C CA . PRO A 1 102 ? -7.836 3.450 13.997 1.00 95.00 102 PRO A CA 1
ATOM 799 C C . PRO A 1 102 ? -7.145 2.756 12.816 1.00 95.00 102 PRO A C 1
ATOM 801 O O . PRO A 1 102 ? -7.498 3.030 11.677 1.00 95.00 102 PRO A O 1
ATOM 804 N N . PHE A 1 103 ? -6.192 1.858 13.077 1.00 95.06 103 PHE A N 1
ATOM 805 C CA . PHE A 1 103 ? -5.470 1.058 12.084 1.00 95.06 103 PHE A CA 1
ATOM 806 C C . PHE A 1 103 ? -5.849 -0.424 12.169 1.00 95.06 103 PHE A C 1
ATOM 808 O O . PHE A 1 103 ? -5.029 -1.311 11.921 1.00 95.06 103 PHE A O 1
ATOM 815 N N . ARG A 1 104 ? -7.107 -0.711 12.519 1.00 94.44 104 ARG A N 1
ATOM 816 C CA . ARG A 1 104 ? -7.698 -2.029 12.294 1.00 94.44 104 ARG A CA 1
ATOM 817 C C . ARG A 1 104 ? -8.064 -2.131 10.813 1.00 94.44 104 ARG A C 1
ATOM 819 O O . ARG A 1 104 ? -9.127 -1.677 10.410 1.00 94.44 104 ARG A O 1
ATOM 826 N N . LEU A 1 105 ? -7.143 -2.673 10.026 1.00 94.62 105 LEU A N 1
ATOM 827 C CA . LEU A 1 105 ? -7.205 -2.649 8.569 1.00 94.62 105 LEU A CA 1
ATOM 828 C C . LEU A 1 105 ? -7.529 -4.020 7.991 1.00 94.62 105 LEU A C 1
ATOM 830 O O . LEU A 1 105 ? -7.012 -5.033 8.459 1.00 94.62 105 LEU A O 1
ATOM 834 N N . GLY A 1 106 ? -8.295 -4.008 6.908 1.00 95.56 106 GLY A N 1
ATOM 835 C CA . GLY A 1 106 ? -8.267 -5.063 5.906 1.00 95.56 106 GLY A CA 1
ATOM 836 C C . GLY A 1 106 ? -7.200 -4.823 4.848 1.00 95.56 106 GLY A C 1
ATOM 837 O O . GLY A 1 106 ? -6.763 -3.685 4.637 1.00 95.56 106 GLY A O 1
ATOM 838 N N . PHE A 1 107 ? -6.808 -5.885 4.148 1.00 95.56 107 PHE A N 1
ATOM 839 C CA . PHE A 1 107 ? -5.792 -5.818 3.101 1.00 95.56 107 PHE A CA 1
ATOM 840 C C . PHE A 1 107 ? -6.373 -6.129 1.736 1.00 95.56 107 PHE A C 1
ATOM 842 O O . PHE A 1 107 ? -7.195 -7.030 1.581 1.00 95.56 107 PHE A O 1
ATOM 849 N N . VAL A 1 108 ? -5.894 -5.389 0.744 1.00 95.81 108 VAL A N 1
ATOM 850 C CA . VAL A 1 108 ? -6.204 -5.632 -0.662 1.00 95.81 108 VAL A CA 1
ATOM 851 C C . VAL A 1 108 ? -4.931 -5.610 -1.498 1.00 95.81 108 VAL A C 1
ATOM 853 O O . VAL A 1 108 ? -3.942 -4.973 -1.123 1.00 95.81 108 VAL A O 1
ATOM 856 N N . GLY A 1 109 ? -4.989 -6.264 -2.651 1.00 95.00 109 GLY A N 1
ATOM 857 C CA . GLY A 1 109 ? -4.019 -6.129 -3.731 1.00 95.00 109 GLY A CA 1
ATOM 858 C C . GLY A 1 109 ? -4.688 -5.608 -5.000 1.00 95.00 109 GLY A C 1
ATOM 859 O O . GLY A 1 109 ? -5.838 -5.962 -5.284 1.00 95.00 109 GLY A O 1
ATOM 860 N N . SER A 1 110 ? -3.987 -4.780 -5.769 1.00 93.88 110 SER A N 1
ATOM 861 C CA . SER A 1 110 ? -4.499 -4.300 -7.057 1.00 93.88 110 SER A CA 1
ATOM 862 C C . SER A 1 110 ? -3.416 -4.222 -8.133 1.00 93.88 110 SER A C 1
ATOM 864 O O . SER A 1 110 ? -2.220 -4.218 -7.842 1.00 93.88 110 SER A O 1
ATOM 866 N N . THR A 1 111 ? -3.828 -4.137 -9.398 1.00 92.94 111 THR A N 1
ATOM 867 C CA . THR A 1 111 ? -2.903 -3.856 -10.502 1.00 92.94 111 THR A CA 1
ATOM 868 C C . THR A 1 111 ? -2.634 -2.353 -10.624 1.00 92.94 111 THR A C 1
ATOM 870 O O . THR A 1 111 ? -1.498 -1.944 -10.855 1.00 92.94 111 THR A O 1
ATOM 873 N N . ASP A 1 112 ? -3.671 -1.517 -10.446 1.00 91.25 112 ASP A N 1
ATOM 874 C CA . ASP A 1 112 ? -3.706 -0.073 -10.768 1.00 91.25 112 ASP A CA 1
ATOM 875 C C . ASP A 1 112 ? -3.007 0.225 -12.112 1.00 91.25 112 ASP A C 1
ATOM 877 O O . ASP A 1 112 ? -2.172 1.121 -12.274 1.00 91.25 112 ASP A O 1
ATOM 881 N N . THR A 1 113 ? -3.347 -0.615 -13.096 1.00 88.44 113 THR A N 1
ATOM 882 C CA . THR A 1 113 ? -2.965 -0.474 -14.498 1.00 88.44 113 THR A CA 1
ATOM 883 C C . THR A 1 113 ? -4.002 0.398 -15.211 1.00 88.44 113 THR A C 1
ATOM 885 O O . THR A 1 113 ? -5.205 0.141 -15.195 1.00 88.44 113 THR A O 1
ATOM 888 N N . HIS A 1 114 ? -3.550 1.432 -15.914 1.00 90.50 114 HIS A N 1
ATOM 889 C CA . HIS A 1 114 ? -4.383 2.324 -16.728 1.00 90.50 114 HIS A CA 1
ATOM 890 C C . HIS A 1 114 ? -4.571 1.773 -18.156 1.00 90.50 114 HIS A C 1
ATOM 892 O O . HIS A 1 114 ? -4.651 2.531 -19.125 1.00 90.50 114 HIS A O 1
ATOM 898 N N . ASN A 1 115 ? -4.600 0.444 -18.289 1.00 88.19 115 ASN A N 1
ATOM 899 C CA . ASN A 1 115 ? -4.606 -0.282 -19.563 1.00 88.19 115 ASN A CA 1
ATOM 900 C C . ASN A 1 115 ? -5.917 -1.043 -19.820 1.00 88.19 115 ASN A C 1
ATOM 902 O O . ASN A 1 115 ? -6.015 -1.774 -20.802 1.00 88.19 115 ASN A O 1
ATOM 906 N N . SER A 1 116 ? -6.923 -0.879 -18.952 1.00 88.94 116 SER A N 1
ATOM 907 C CA . SER A 1 116 ? -8.211 -1.590 -19.035 1.00 88.94 116 SER A CA 1
ATOM 908 C C . SER A 1 116 ? -8.083 -3.126 -19.034 1.00 88.94 116 SER A C 1
ATOM 910 O O . SER A 1 116 ? -8.952 -3.819 -19.552 1.00 88.94 116 SER A O 1
ATOM 912 N N . ASN A 1 117 ? -7.018 -3.654 -18.425 1.00 87.81 117 ASN A N 1
ATOM 913 C CA . ASN A 1 117 ? -6.730 -5.079 -18.236 1.00 87.81 117 ASN A CA 1
ATOM 914 C C . ASN A 1 117 ? -6.770 -5.439 -16.739 1.00 87.81 117 ASN A C 1
ATOM 916 O O . ASN A 1 117 ? -5.791 -5.895 -16.156 1.00 87.81 117 ASN A O 1
ATOM 920 N N . SER A 1 118 ? -7.891 -5.156 -16.074 1.00 87.38 118 SER A N 1
ATOM 921 C CA . SER A 1 118 ? -8.029 -5.415 -14.638 1.00 87.38 118 SER A CA 1
ATOM 922 C C . SER A 1 118 ? -7.756 -6.884 -14.304 1.00 87.38 118 SER A C 1
ATOM 924 O O . SER A 1 118 ? -8.332 -7.775 -14.923 1.00 87.38 118 SER A O 1
ATOM 926 N N . GLY A 1 119 ? -6.907 -7.115 -13.303 1.00 89.94 119 GLY A N 1
ATOM 927 C CA . GLY A 1 119 ? -6.533 -8.457 -12.854 1.00 89.94 119 GLY A CA 1
ATOM 928 C C . GLY A 1 119 ? -5.425 -9.132 -13.666 1.00 89.94 119 GLY A C 1
ATOM 929 O O . GLY A 1 119 ? -5.107 -10.284 -13.397 1.00 89.94 119 GLY A O 1
ATOM 930 N N . ASP A 1 120 ? -4.829 -8.431 -14.632 1.00 92.31 120 ASP A N 1
ATOM 931 C CA . ASP A 1 120 ? -3.645 -8.893 -15.356 1.00 92.31 120 ASP A CA 1
ATOM 932 C C . ASP A 1 120 ? -2.389 -8.756 -14.478 1.00 92.31 120 ASP A C 1
ATOM 934 O O . ASP A 1 120 ? -1.705 -7.730 -14.494 1.00 92.31 120 ASP A O 1
ATOM 938 N N . THR A 1 121 ? -2.156 -9.769 -13.642 1.00 93.44 121 THR A N 1
ATOM 939 C CA . THR A 1 121 ? -1.006 -9.864 -12.728 1.00 93.44 121 THR A CA 1
ATOM 940 C C . THR A 1 121 ? 0.073 -10.827 -13.223 1.00 93.44 121 THR A C 1
ATOM 942 O O . THR A 1 121 ? 0.981 -11.169 -12.472 1.00 93.44 121 THR A O 1
ATOM 945 N N . GLU A 1 122 ? -0.032 -11.309 -14.460 1.00 92.50 122 GLU A N 1
ATOM 946 C CA . GLU A 1 122 ? 0.906 -12.278 -15.017 1.00 92.50 122 GLU A CA 1
ATOM 947 C C . GLU A 1 122 ? 2.215 -11.583 -15.428 1.00 92.50 122 GLU A C 1
ATOM 949 O O . GLU A 1 122 ? 2.253 -10.674 -16.258 1.00 92.50 122 GLU A O 1
ATOM 954 N N . GLU A 1 123 ? 3.333 -11.997 -14.833 1.00 88.44 123 GLU A N 1
ATOM 955 C CA . GLU A 1 123 ? 4.628 -11.345 -15.072 1.00 88.44 123 GLU A CA 1
ATOM 956 C C . GLU A 1 123 ? 5.156 -11.570 -16.495 1.00 88.44 123 GLU A C 1
ATOM 958 O O . GLU A 1 123 ? 5.860 -10.719 -17.044 1.00 88.44 123 GLU A O 1
ATOM 963 N N . TYR A 1 124 ? 4.837 -12.715 -17.107 1.00 90.38 124 TYR A N 1
ATOM 964 C CA . TYR A 1 124 ? 5.440 -13.131 -18.376 1.00 90.38 124 TYR A CA 1
ATOM 965 C C . TYR A 1 124 ? 4.978 -12.300 -19.580 1.00 90.38 124 TYR A C 1
ATOM 967 O O . TYR A 1 124 ? 5.691 -12.242 -20.587 1.00 90.38 124 TYR A O 1
ATOM 975 N N . ASP A 1 125 ? 3.804 -11.669 -19.513 1.00 88.12 125 ASP A N 1
ATOM 976 C CA . ASP A 1 125 ? 3.262 -10.826 -20.579 1.00 88.12 125 ASP A CA 1
ATOM 977 C C . ASP A 1 125 ? 2.955 -9.389 -20.144 1.00 88.12 125 ASP A C 1
ATOM 979 O O . ASP A 1 125 ? 2.430 -8.613 -20.952 1.00 88.12 125 ASP A O 1
ATOM 983 N N . TYR A 1 126 ? 3.396 -8.997 -18.945 1.00 87.38 126 TYR A N 1
ATOM 984 C CA . TYR A 1 126 ? 3.272 -7.646 -18.412 1.00 87.38 126 TYR A CA 1
ATOM 985 C C . TYR A 1 126 ? 3.804 -6.575 -19.379 1.00 87.38 126 TYR A C 1
ATOM 987 O O . TYR A 1 126 ? 4.960 -6.573 -19.817 1.00 87.38 126 TYR A O 1
ATOM 995 N N . ARG A 1 127 ? 2.937 -5.614 -19.725 1.00 84.19 127 ARG A N 1
ATOM 996 C CA . ARG A 1 127 ? 3.223 -4.566 -20.730 1.00 84.19 127 ARG A CA 1
ATOM 997 C C . ARG A 1 127 ? 3.438 -3.178 -20.138 1.00 84.19 127 ARG A C 1
ATOM 999 O O . ARG A 1 127 ? 3.596 -2.229 -20.910 1.00 84.19 127 ARG A O 1
ATOM 1006 N N . GLY A 1 128 ? 3.462 -3.078 -18.811 1.00 86.81 128 GLY A N 1
ATOM 1007 C CA . GLY A 1 128 ? 3.464 -1.824 -18.066 1.00 86.81 128 GLY A CA 1
ATOM 1008 C C . GLY A 1 128 ? 2.063 -1.397 -17.610 1.00 86.81 128 GLY A C 1
ATOM 1009 O O . GLY A 1 128 ? 1.096 -2.155 -17.708 1.00 86.81 128 GLY A O 1
ATOM 1010 N N . VAL A 1 129 ? 1.950 -0.165 -17.115 1.00 87.31 129 VAL A N 1
ATOM 1011 C CA . VAL A 1 129 ? 0.752 0.397 -16.468 1.00 87.31 129 VAL A CA 1
ATOM 1012 C C . VAL A 1 129 ? 0.088 1.528 -17.249 1.00 87.31 129 VAL A C 1
ATOM 1014 O O . VAL A 1 129 ? -1.072 1.815 -16.985 1.00 87.31 129 VAL A O 1
ATOM 1017 N N . VAL A 1 130 ? 0.776 2.211 -18.170 1.00 87.75 130 VAL A N 1
ATOM 1018 C CA . VAL A 1 130 ? 0.247 3.398 -18.867 1.00 87.75 130 VAL A CA 1
ATOM 1019 C C . VAL A 1 130 ? 0.490 3.285 -20.368 1.00 87.75 130 VAL A C 1
ATOM 1021 O O . VAL A 1 130 ? 1.529 3.689 -20.896 1.00 87.75 130 VAL A O 1
ATOM 1024 N N . GLY A 1 131 ? -0.531 2.818 -21.086 1.00 84.44 131 GLY A N 1
ATOM 1025 C CA . GLY A 1 131 ? -0.465 2.511 -22.513 1.00 84.44 131 GLY A CA 1
ATOM 1026 C C . GLY A 1 131 ? 0.057 3.658 -23.377 1.00 84.44 131 GLY A C 1
ATOM 1027 O O . GLY A 1 131 ? 0.900 3.424 -24.235 1.00 84.44 131 GLY A O 1
ATOM 1028 N N . LEU A 1 132 ? -0.341 4.907 -23.103 1.00 83.62 132 LEU A N 1
ATOM 1029 C C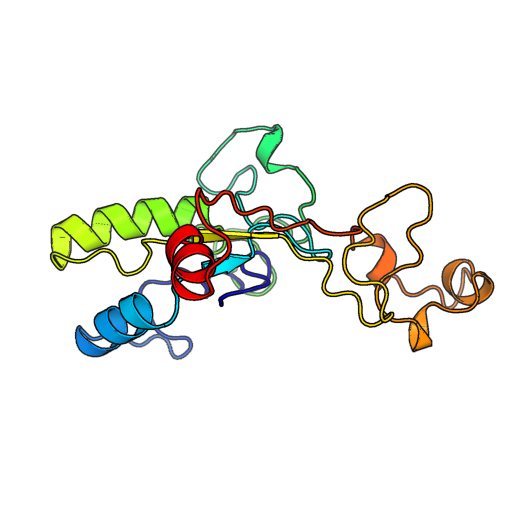A . LEU A 1 132 ? 0.116 6.086 -23.858 1.00 83.62 132 LEU A CA 1
ATOM 1030 C C . LEU A 1 132 ? 1.643 6.278 -23.836 1.00 83.62 132 LEU A C 1
ATOM 1032 O O . LEU A 1 132 ? 2.208 6.820 -24.780 1.00 83.62 132 LEU A O 1
ATOM 1036 N N . ARG A 1 133 ? 2.305 5.886 -22.744 1.00 81.31 133 ARG A N 1
ATOM 1037 C CA . ARG A 1 133 ? 3.748 6.102 -22.544 1.00 81.31 133 ARG A CA 1
ATOM 1038 C C . ARG A 1 133 ? 4.584 4.877 -22.876 1.00 81.31 133 ARG A C 1
ATOM 1040 O O . ARG A 1 133 ? 5.801 4.975 -22.949 1.00 81.31 133 ARG A O 1
ATOM 1047 N N . GLU A 1 134 ? 3.935 3.730 -23.008 1.00 85.00 134 GLU A N 1
ATOM 1048 C CA . GLU A 1 134 ? 4.594 2.430 -22.980 1.00 85.00 134 GLU A CA 1
ATOM 1049 C C . GLU A 1 134 ? 4.226 1.583 -24.194 1.00 85.00 134 GLU A C 1
ATOM 1051 O O . GLU A 1 134 ? 4.852 0.558 -24.424 1.00 85.00 134 GLU A O 1
ATOM 1056 N N . SER A 1 135 ? 3.235 1.979 -24.993 1.00 85.50 135 SER A N 1
ATOM 1057 C CA . SER A 1 135 ? 2.852 1.275 -26.216 1.00 85.50 135 SER A CA 1
ATOM 1058 C C . SER A 1 135 ? 3.219 2.078 -27.466 1.00 85.50 135 SER A C 1
ATOM 1060 O O . SER A 1 135 ? 3.030 3.293 -27.482 1.00 85.50 135 SER A O 1
ATOM 1062 N N . PRO A 1 136 ? 3.673 1.418 -28.549 1.00 86.69 136 PRO A N 1
ATOM 1063 C CA . PRO A 1 136 ? 3.959 -0.017 -28.666 1.00 86.69 136 PRO A CA 1
ATOM 1064 C C . PRO A 1 136 ? 5.320 -0.400 -28.049 1.00 86.69 136 PRO A C 1
ATOM 1066 O O . PRO A 1 136 ? 6.056 0.455 -27.571 1.00 86.69 136 PRO A O 1
ATOM 1069 N N . ALA A 1 137 ? 5.679 -1.691 -28.079 1.00 85.69 137 ALA A N 1
ATOM 1070 C CA . ALA A 1 137 ? 6.884 -2.226 -27.424 1.00 85.69 137 ALA A CA 1
ATOM 1071 C C . ALA A 1 137 ? 8.191 -1.481 -27.766 1.00 85.69 137 ALA A C 1
ATOM 1073 O O . ALA A 1 137 ? 9.068 -1.381 -26.912 1.00 85.69 137 ALA A O 1
ATOM 1074 N N . VAL A 1 138 ? 8.304 -0.907 -28.971 1.00 87.06 138 VAL A N 1
ATOM 1075 C CA . VAL A 1 138 ? 9.464 -0.092 -29.379 1.00 87.06 138 VAL A CA 1
ATOM 1076 C C . VAL A 1 138 ? 9.715 1.093 -28.439 1.00 87.06 138 VAL A C 1
ATOM 1078 O O . VAL A 1 138 ? 10.867 1.414 -28.186 1.00 87.06 138 VAL A O 1
ATOM 1081 N N . VAL A 1 139 ? 8.667 1.680 -27.847 1.00 86.50 139 VAL A N 1
ATOM 1082 C CA . VAL A 1 139 ? 8.783 2.797 -26.893 1.00 86.50 139 VAL A CA 1
ATOM 1083 C C . VAL A 1 139 ? 9.428 2.340 -25.581 1.00 86.50 139 VAL A C 1
ATOM 1085 O O . VAL A 1 139 ? 10.232 3.061 -24.999 1.00 86.50 139 VAL A O 1
ATOM 1088 N N . ARG A 1 140 ? 9.134 1.118 -25.116 1.00 83.56 140 ARG A N 1
ATOM 1089 C CA . ARG A 1 140 ? 9.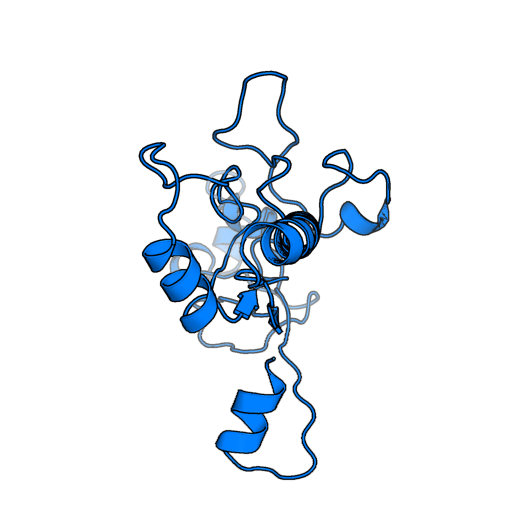759 0.554 -23.900 1.00 83.56 140 ARG A CA 1
ATOM 1090 C C . ARG A 1 140 ? 11.215 0.161 -24.122 1.00 83.56 140 ARG A C 1
ATOM 1092 O O . ARG A 1 140 ? 12.002 0.176 -23.181 1.00 83.56 140 ARG A O 1
ATOM 1099 N N . MET A 1 141 ? 11.551 -0.201 -25.358 1.00 82.62 141 MET A N 1
ATOM 1100 C CA . MET A 1 141 ? 12.876 -0.687 -25.743 1.00 82.62 141 MET A CA 1
ATOM 1101 C C . MET A 1 141 ? 13.809 0.420 -26.249 1.00 82.62 141 MET A C 1
ATOM 1103 O O . MET A 1 141 ? 14.986 0.144 -26.468 1.00 82.62 141 MET A O 1
ATOM 1107 N N . ASP A 1 142 ? 13.317 1.647 -26.433 1.00 84.69 142 ASP A N 1
ATOM 1108 C CA . ASP A 1 142 ? 14.116 2.774 -26.916 1.00 84.69 142 ASP A CA 1
ATOM 1109 C C . ASP A 1 142 ? 15.186 3.167 -25.876 1.00 84.69 142 ASP A C 1
ATOM 1111 O O . ASP A 1 142 ? 14.848 3.648 -24.800 1.00 84.69 142 ASP A O 1
ATOM 1115 N N . PRO A 1 143 ? 16.489 3.010 -26.148 1.00 80.94 143 PRO A N 1
ATOM 1116 C CA . PRO A 1 143 ? 17.528 3.323 -25.170 1.00 80.94 143 PRO A CA 1
ATOM 1117 C C . PRO A 1 143 ? 17.609 4.816 -24.803 1.00 80.94 143 PRO A C 1
ATOM 1119 O O . PRO A 1 143 ? 18.086 5.130 -23.708 1.00 80.94 143 PRO A O 1
ATOM 1122 N N . GLU A 1 144 ? 17.149 5.717 -25.675 1.00 81.56 144 GLU A N 1
ATOM 1123 C CA . GLU A 1 144 ? 17.200 7.169 -25.476 1.00 81.56 144 GLU A CA 1
ATOM 1124 C C . GLU A 1 144 ? 15.964 7.689 -24.743 1.00 81.56 144 GLU A C 1
ATOM 1126 O O . GLU A 1 144 ? 16.079 8.553 -23.869 1.00 81.56 144 GLU A O 1
ATOM 1131 N N . THR A 1 145 ? 14.786 7.147 -25.066 1.00 74.56 145 THR A N 1
ATOM 1132 C CA . THR A 1 145 ? 13.506 7.640 -24.529 1.00 74.56 145 THR A CA 1
ATOM 1133 C C . THR A 1 145 ? 12.801 6.677 -23.582 1.00 74.56 145 THR A C 1
ATOM 1135 O O . THR A 1 145 ? 11.766 7.058 -23.024 1.00 74.56 145 THR A O 1
ATOM 1138 N N . ARG A 1 146 ? 13.357 5.472 -23.343 1.00 72.44 146 ARG A N 1
ATOM 1139 C CA . ARG A 1 146 ? 12.705 4.438 -22.525 1.00 72.44 146 ARG A CA 1
ATOM 1140 C C . ARG A 1 146 ? 12.189 5.036 -21.225 1.00 72.44 146 ARG A C 1
ATOM 1142 O O . ARG A 1 146 ? 12.974 5.579 -20.432 1.00 72.44 146 ARG A O 1
ATOM 1149 N N . PRO A 1 147 ? 10.881 4.921 -20.956 1.00 70.50 147 PRO A N 1
ATOM 1150 C CA . PRO A 1 147 ? 10.364 5.324 -19.671 1.00 70.50 147 PRO A CA 1
ATOM 1151 C C . PRO A 1 147 ? 11.038 4.441 -18.616 1.00 70.50 147 PRO A C 1
ATOM 1153 O O . PRO A 1 147 ? 10.948 3.218 -18.652 1.00 70.50 147 PRO A O 1
ATOM 1156 N N . ARG A 1 148 ? 11.745 5.064 -17.667 1.00 73.69 148 ARG A N 1
ATOM 1157 C CA . ARG A 1 148 ? 12.315 4.338 -16.520 1.00 73.69 148 ARG A CA 1
ATOM 1158 C C . ARG A 1 148 ? 11.227 3.830 -15.577 1.00 73.69 148 ARG A C 1
ATOM 1160 O O . ARG A 1 148 ? 11.427 2.855 -14.875 1.00 73.69 148 ARG A O 1
ATOM 1167 N N . TRP A 1 149 ? 10.075 4.495 -15.582 1.00 74.00 149 TRP A N 1
ATOM 1168 C CA . TRP A 1 149 ? 8.957 4.236 -14.684 1.00 74.00 149 TRP A CA 1
ATOM 1169 C C . TRP A 1 149 ? 8.461 2.773 -14.706 1.00 74.00 149 TRP A C 1
ATOM 1171 O O . TRP A 1 149 ? 8.478 2.172 -13.640 1.00 74.00 149 TRP A O 1
ATOM 1181 N N . PRO A 1 150 ? 8.151 2.144 -15.859 1.00 74.88 150 PRO A N 1
ATOM 1182 C CA . PRO A 1 150 ? 7.788 0.722 -15.934 1.00 74.88 150 PRO A CA 1
ATOM 1183 C C . PRO A 1 150 ? 8.795 -0.254 -15.337 1.00 74.88 150 PRO A C 1
ATOM 1185 O O . PRO A 1 150 ? 8.394 -1.319 -14.893 1.00 74.88 150 PRO A O 1
ATOM 1188 N N . MET A 1 151 ? 10.091 0.078 -15.340 1.00 76.06 151 MET A N 1
ATOM 1189 C CA . MET A 1 151 ? 11.126 -0.810 -14.793 1.00 76.06 151 MET A CA 1
ATOM 1190 C C . MET A 1 151 ? 11.079 -0.901 -13.267 1.00 76.06 151 MET A C 1
ATOM 1192 O O . MET A 1 151 ? 11.702 -1.783 -12.688 1.00 76.06 151 MET A O 1
ATOM 1196 N N . TYR A 1 152 ? 10.385 0.035 -12.627 1.00 80.94 152 TYR A N 1
ATOM 1197 C CA . TYR A 1 152 ? 10.218 0.091 -11.183 1.00 80.94 152 TYR A CA 1
ATOM 1198 C C . TYR A 1 152 ? 8.816 -0.318 -10.737 1.00 80.94 152 TYR A C 1
ATOM 1200 O O . TYR A 1 152 ? 8.425 -0.043 -9.603 1.00 80.94 152 TYR A O 1
ATOM 1208 N N . LEU A 1 153 ? 8.047 -0.898 -11.655 1.00 88.00 153 LEU A N 1
ATOM 1209 C CA . LEU A 1 153 ? 6.693 -1.337 -11.410 1.00 88.00 153 LEU A CA 1
ATOM 1210 C C . LEU A 1 153 ? 6.564 -2.825 -11.658 1.00 88.00 153 LEU A C 1
ATOM 1212 O O . LEU A 1 153 ? 7.289 -3.403 -12.466 1.00 88.00 153 LEU A O 1
ATOM 1216 N N . THR A 1 154 ? 5.575 -3.401 -11.006 1.00 90.50 154 THR A N 1
ATOM 1217 C CA . THR A 1 154 ? 5.242 -4.816 -11.077 1.00 90.50 154 THR A CA 1
ATOM 1218 C C . THR A 1 154 ? 3.813 -4.961 -11.603 1.00 90.50 154 THR A C 1
ATOM 1220 O O . THR A 1 154 ? 3.085 -3.962 -11.691 1.00 90.50 154 THR A O 1
ATOM 1223 N N . PRO A 1 155 ? 3.379 -6.168 -11.996 1.00 92.06 155 PRO A N 1
ATOM 1224 C CA . PRO A 1 155 ? 1.986 -6.401 -12.386 1.00 92.06 155 PRO A CA 1
ATOM 1225 C C . PRO A 1 155 ? 0.982 -6.116 -11.252 1.00 92.06 155 PRO A C 1
ATOM 1227 O O . PRO A 1 155 ? -0.210 -5.936 -11.502 1.00 92.06 155 PRO A O 1
ATOM 1230 N N . GLY A 1 156 ? 1.463 -6.013 -10.009 1.00 93.06 156 GLY A N 1
ATOM 1231 C CA . GLY A 1 156 ? 0.660 -5.766 -8.821 1.00 93.06 156 GLY A CA 1
ATOM 1232 C C . GLY A 1 156 ? 0.051 -7.043 -8.258 1.00 93.06 156 GLY A C 1
ATOM 1233 O O . GLY A 1 156 ? 0.601 -8.128 -8.411 1.00 93.06 156 GLY A O 1
ATOM 1234 N N . GLY A 1 157 ? -1.080 -6.910 -7.567 1.00 94.06 157 GLY A N 1
ATOM 1235 C CA . GLY A 1 157 ? -1.734 -8.030 -6.894 1.00 94.06 157 GLY A CA 1
ATOM 1236 C C . GLY A 1 157 ? -3.220 -8.149 -7.195 1.00 94.06 157 GLY A C 1
ATOM 1237 O O 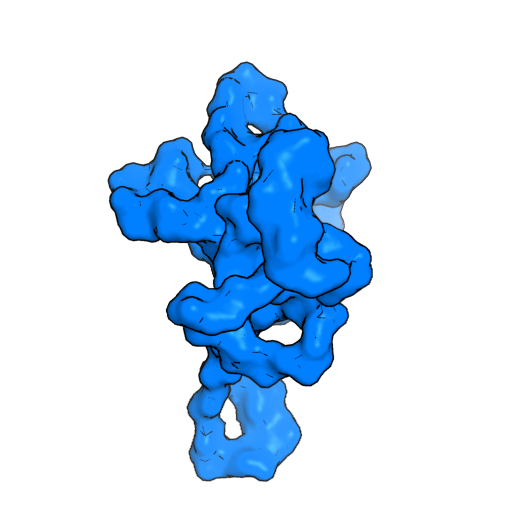. GLY A 1 157 ? -3.841 -7.280 -7.808 1.00 94.06 157 GLY A O 1
ATOM 1238 N N . LEU A 1 158 ? -3.797 -9.245 -6.710 1.00 94.75 158 LEU A N 1
ATOM 1239 C CA . LEU A 1 158 ? -5.230 -9.509 -6.751 1.00 94.75 158 LEU A CA 1
ATOM 1240 C C . LEU A 1 158 ? -5.814 -9.448 -5.344 1.00 94.75 158 LEU A C 1
ATOM 1242 O O . LEU A 1 158 ? -5.182 -9.853 -4.370 1.00 94.75 158 LEU A O 1
ATOM 1246 N N . THR A 1 159 ? -7.060 -8.996 -5.254 1.00 94.75 159 THR A N 1
ATOM 1247 C CA . THR A 1 159 ? -7.854 -9.118 -4.031 1.00 94.75 159 THR A CA 1
ATOM 1248 C C . THR A 1 159 ? -8.769 -10.319 -4.157 1.00 94.75 159 THR A C 1
ATOM 1250 O O . THR A 1 159 ? -9.675 -10.331 -4.989 1.00 94.75 159 THR A O 1
ATOM 1253 N N . GLY A 1 160 ? -8.529 -11.324 -3.321 1.00 92.19 160 GLY A N 1
ATOM 1254 C CA . GLY A 1 160 ? -9.449 -12.433 -3.112 1.00 92.19 160 GLY A CA 1
ATOM 1255 C C . GLY A 1 160 ? -10.239 -12.212 -1.829 1.00 92.19 160 GLY A C 1
ATOM 1256 O O . GLY A 1 160 ? -9.659 -11.872 -0.802 1.00 92.19 160 GLY A O 1
ATOM 1257 N N . VAL A 1 161 ? -11.550 -12.430 -1.885 1.00 93.56 161 VAL A N 1
ATOM 1258 C CA . VAL A 1 161 ? -12.415 -12.472 -0.702 1.00 93.56 161 VAL A CA 1
ATOM 1259 C C . VAL A 1 161 ? -13.124 -13.815 -0.644 1.00 93.56 161 VAL A C 1
ATOM 1261 O O . VAL A 1 161 ? -13.511 -14.366 -1.675 1.00 93.56 161 VAL A O 1
ATOM 1264 N N . TRP A 1 162 ? -13.280 -14.347 0.564 1.00 93.06 162 TRP A N 1
ATOM 1265 C CA . TRP A 1 162 ? -14.031 -15.571 0.813 1.00 93.06 162 TRP A CA 1
ATOM 1266 C C . TRP A 1 162 ? -15.273 -15.244 1.632 1.00 93.06 162 TRP A C 1
ATOM 1268 O O . TRP A 1 162 ? -15.177 -14.600 2.676 1.00 93.06 162 TRP A O 1
ATOM 1278 N N . VAL A 1 163 ? -16.427 -15.705 1.159 1.00 96.06 163 VAL A N 1
ATOM 1279 C CA . VAL A 1 163 ? -17.726 -15.529 1.810 1.00 96.06 163 VAL A CA 1
ATOM 1280 C C . VAL A 1 163 ? -18.587 -16.763 1.578 1.00 96.06 163 VAL A C 1
ATOM 1282 O O . VAL A 1 163 ? -18.539 -17.357 0.501 1.00 96.06 163 VAL A O 1
ATOM 1285 N N . ASP A 1 164 ? -19.402 -17.125 2.568 1.00 95.62 164 ASP A N 1
ATOM 1286 C CA . ASP A 1 164 ? -20.347 -18.243 2.442 1.00 95.62 164 ASP A CA 1
ATOM 1287 C C . ASP A 1 164 ? -21.519 -17.904 1.502 1.00 95.62 164 ASP A C 1
ATOM 1289 O O . ASP A 1 164 ? -22.108 -18.788 0.879 1.00 95.62 164 ASP A O 1
ATOM 1293 N N . GLU A 1 165 ? -21.841 -16.614 1.363 1.00 95.81 165 GLU A N 1
ATOM 1294 C CA . GLU A 1 165 ? -22.939 -16.112 0.539 1.00 95.81 165 GLU A CA 1
ATOM 1295 C C . GLU A 1 165 ? -22.473 -14.988 -0.391 1.00 95.81 165 GLU A C 1
ATOM 1297 O O . GLU A 1 165 ? -21.794 -14.052 0.027 1.00 95.81 165 GLU A O 1
ATOM 1302 N N . ASN A 1 166 ? -22.904 -15.024 -1.655 1.00 95.12 166 ASN A N 1
ATOM 1303 C CA . ASN A 1 166 ? -22.626 -13.968 -2.631 1.00 95.12 166 ASN A CA 1
ATOM 1304 C C . ASN A 1 166 ? -23.623 -12.802 -2.492 1.00 95.12 166 ASN A C 1
ATOM 1306 O O . ASN A 1 166 ? -24.466 -12.575 -3.364 1.00 95.12 166 ASN A O 1
ATOM 1310 N N . THR A 1 167 ? -23.557 -12.089 -1.367 1.00 96.94 167 THR A N 1
ATOM 1311 C CA . THR A 1 167 ? -24.296 -10.838 -1.142 1.00 96.94 167 THR A CA 1
ATOM 1312 C C . THR A 1 167 ? -23.329 -9.664 -1.042 1.00 96.94 167 THR A C 1
ATOM 1314 O O . THR A 1 167 ? -22.178 -9.823 -0.642 1.00 96.94 167 THR A O 1
ATOM 1317 N N . SER A 1 168 ? -23.800 -8.463 -1.391 1.00 95.00 168 SER A N 1
ATOM 1318 C CA . SER A 1 168 ? -23.005 -7.235 -1.260 1.00 95.00 168 SER A CA 1
ATOM 1319 C C . SER A 1 168 ? -22.471 -7.085 0.166 1.00 95.00 168 SER A C 1
ATOM 1321 O O . SER A 1 168 ? -21.269 -6.940 0.360 1.00 95.00 168 SER A O 1
ATOM 1323 N N . ASP A 1 169 ? -23.345 -7.197 1.166 1.00 95.25 169 ASP A N 1
ATOM 1324 C CA . ASP A 1 169 ? -22.963 -7.037 2.570 1.00 95.25 169 ASP A CA 1
ATOM 1325 C C . ASP A 1 169 ? -21.926 -8.077 3.002 1.00 95.25 169 ASP A C 1
ATOM 1327 O O . ASP A 1 169 ? -20.951 -7.715 3.656 1.00 95.25 169 ASP A O 1
ATOM 1331 N N . ALA A 1 170 ? -22.072 -9.345 2.596 1.00 95.62 170 ALA A N 1
ATOM 1332 C CA . ALA A 1 170 ? -21.073 -10.371 2.890 1.00 95.62 170 ALA A CA 1
ATOM 1333 C C . ALA A 1 170 ? -19.705 -10.016 2.284 1.00 95.62 170 ALA A C 1
ATOM 1335 O O . ALA A 1 170 ? -18.696 -10.065 2.988 1.00 95.62 170 ALA A O 1
ATOM 1336 N N . LEU A 1 171 ? -19.667 -9.594 1.015 1.00 93.62 171 LEU A N 1
ATOM 1337 C CA . LEU A 1 171 ? -18.428 -9.209 0.332 1.00 93.62 171 LEU A CA 1
ATOM 1338 C C . LEU A 1 171 ? -17.754 -8.007 1.006 1.00 93.62 171 LEU A C 1
ATOM 1340 O O . LEU A 1 171 ? -16.560 -8.062 1.295 1.00 93.62 171 LEU A O 1
ATOM 1344 N N . PHE A 1 172 ? -18.501 -6.943 1.311 1.00 91.69 172 PHE A N 1
ATOM 1345 C CA . PHE A 1 172 ? -17.935 -5.757 1.960 1.00 91.69 172 PHE A CA 1
ATOM 1346 C C . PHE A 1 172 ? -17.485 -6.032 3.397 1.00 91.69 172 PHE A C 1
ATOM 1348 O O . PHE A 1 172 ? -16.428 -5.547 3.797 1.00 91.69 172 PHE A O 1
ATOM 1355 N N . ASN A 1 173 ? -18.238 -6.836 4.152 1.00 91.75 173 ASN A N 1
ATOM 1356 C CA . ASN A 1 173 ? -17.858 -7.220 5.510 1.00 91.75 173 ASN A CA 1
ATOM 1357 C C . ASN A 1 173 ? -16.628 -8.136 5.521 1.00 91.75 173 ASN A C 1
ATOM 1359 O O . ASN A 1 173 ? -15.818 -8.036 6.428 1.00 91.75 173 ASN A O 1
ATOM 1363 N N . SER A 1 174 ? -16.440 -8.988 4.507 1.00 92.81 174 SER A N 1
ATOM 1364 C CA . SER A 1 174 ? -15.261 -9.868 4.428 1.00 92.81 174 SER A CA 1
ATOM 1365 C C . SER A 1 174 ? -13.939 -9.127 4.229 1.00 92.81 174 SER A C 1
ATOM 1367 O O . SER A 1 174 ? -12.872 -9.696 4.444 1.00 92.81 174 SER A O 1
ATOM 1369 N N . LEU A 1 175 ? -13.998 -7.854 3.834 1.00 91.19 175 LEU A N 1
ATOM 1370 C CA . LEU A 1 175 ? -12.811 -7.037 3.670 1.00 91.19 175 LEU A CA 1
ATOM 1371 C C . LEU A 1 175 ? -12.237 -6.549 5.016 1.00 91.19 175 LEU A C 1
ATOM 1373 O O . LEU A 1 175 ? -11.195 -5.915 4.945 1.00 91.19 175 LEU A O 1
ATOM 1377 N N . GLN A 1 176 ? -12.841 -6.801 6.199 1.00 80.25 176 GLN A N 1
ATOM 1378 C CA . GLN A 1 176 ? -12.335 -6.366 7.531 1.00 80.25 176 GLN A CA 1
ATOM 1379 C C . GLN A 1 176 ? -12.812 -7.159 8.757 1.00 80.25 176 GLN A C 1
ATOM 1381 O O . GLN A 1 176 ? -14.011 -7.493 8.830 1.00 80.25 176 GLN A O 1
#

pLDDT: mean 89.54, std 6.73, range [67.56, 96.94]

Secondary structure (DSSP, 8-state):
-B--GGGSTT-TT-SB-TTSPBPPHHHHHHHHHH--EEEEEETTEE-S--TTSS---GGGGTT--SPBPPTT--TTSB-TTTSHHHHHHHHHHHHHHHSS-TT--EEEE----TTS-TT---TTT---S-HHHH-SHHHHH-TTT--SGGGG-----------SS--HHHHHHHT-